Protein AF-A0A2V6SW74-F1 (afdb_monomer_lite)

Secondary structure (DSSP, 8-state):
---PPPEEEE-BSS-EEEESSTTSS-EETTTTTT--TT-BEEEEEEETTEEEEEEEEETTEE-

Foldseek 3Di:
DDCQDWDWDFAAQQGIWIDSHNPPDIDRPCPPPPPDRRWGFDDWDADPVCRVDIWTQTPVGID

Radius of gyration: 11.86 Å; chains: 1; bounding box: 26×20×34 Å

Sequence (63 aa):
MANKGTILVGTIGQGVMMSADDGESWTRASVRQGMHSDCIVRALLSDARRPNVVYAGTDMGLY

pLDDT: mean 87.88, std 11.6, range [46.5, 96.94]

Structure (mmCIF, N/CA/C/O backbone):
data_AF-A0A2V6SW74-F1
#
_entry.id   AF-A0A2V6SW74-F1
#
loop_
_atom_site.group_PDB
_atom_site.id
_atom_site.type_symbol
_atom_site.label_atom_id
_atom_site.label_alt_id
_atom_site.label_comp_id
_atom_site.label_asym_id
_atom_site.label_entity_id
_atom_site.label_seq_id
_atom_site.pdbx_PDB_ins_code
_atom_site.Cartn_x
_atom_site.Cartn_y
_atom_site.Cartn_z
_atom_site.occupancy
_atom_site.B_iso_or_equiv
_atom_site.auth_seq_id
_atom_site.auth_comp_id
_atom_site.auth_asym_id
_atom_site.auth_atom_id
_atom_site.pdbx_PDB_model_num
ATOM 1 N N . MET A 1 1 ? -15.461 2.528 21.979 1.00 46.50 1 MET A N 1
ATOM 2 C CA . MET A 1 1 ? -14.050 2.303 21.603 1.00 46.50 1 MET A CA 1
ATOM 3 C C . MET A 1 1 ? -14.009 2.324 20.087 1.00 46.50 1 MET A C 1
ATOM 5 O O . MET A 1 1 ? -14.773 1.573 19.495 1.00 46.50 1 MET A O 1
ATOM 9 N N . ALA A 1 2 ? -13.264 3.239 19.464 1.00 50.59 2 ALA A N 1
ATOM 10 C CA . ALA A 1 2 ? -13.129 3.232 18.009 1.00 50.59 2 ALA A CA 1
ATOM 11 C C . ALA A 1 2 ? -12.411 1.939 17.598 1.00 50.59 2 ALA A C 1
ATOM 13 O O . ALA A 1 2 ? -11.418 1.566 18.224 1.00 50.59 2 ALA A O 1
ATOM 14 N N . ASN A 1 3 ? -12.944 1.227 16.606 1.00 56.97 3 ASN A N 1
ATOM 15 C CA . ASN A 1 3 ? -12.212 0.132 15.984 1.00 56.97 3 ASN A CA 1
ATOM 16 C C . ASN A 1 3 ? -10.994 0.766 15.308 1.00 56.97 3 ASN A C 1
ATOM 18 O O . ASN A 1 3 ? -11.183 1.543 14.375 1.00 56.97 3 ASN A O 1
ATOM 22 N N . LYS A 1 4 ? -9.783 0.483 15.798 1.00 67.12 4 LYS A N 1
ATOM 23 C CA . LYS A 1 4 ? -8.554 0.960 15.157 1.00 67.12 4 LYS A CA 1
ATOM 24 C C . LYS A 1 4 ? -8.494 0.380 13.747 1.00 67.12 4 LYS A C 1
ATOM 26 O O . LYS A 1 4 ? -8.513 -0.844 13.586 1.00 67.12 4 LYS A O 1
ATOM 31 N N . GLY A 1 5 ? -8.503 1.245 12.741 1.00 75.56 5 GLY A N 1
ATOM 32 C CA . GLY A 1 5 ? -8.430 0.848 11.346 1.00 75.56 5 GLY A CA 1
ATOM 33 C C . GLY A 1 5 ? -6.989 0.549 10.947 1.00 75.56 5 GLY A C 1
ATOM 34 O O . GLY A 1 5 ? -6.047 1.163 11.440 1.00 75.56 5 GLY A O 1
ATOM 35 N N . THR A 1 6 ? -6.799 -0.402 10.032 1.00 88.75 6 THR A N 1
ATOM 36 C CA . THR A 1 6 ? -5.528 -0.513 9.306 1.00 88.75 6 THR A CA 1
ATOM 37 C C . THR A 1 6 ? -5.607 0.368 8.069 1.00 88.75 6 THR A C 1
ATOM 39 O O . THR A 1 6 ? -6.527 0.218 7.264 1.00 88.75 6 THR A O 1
ATOM 42 N N . ILE A 1 7 ? -4.639 1.266 7.906 1.00 92.44 7 ILE A N 1
ATOM 43 C CA . ILE A 1 7 ? -4.511 2.112 6.719 1.00 92.44 7 ILE A CA 1
ATOM 44 C C . ILE A 1 7 ? -3.347 1.589 5.886 1.00 92.44 7 ILE A C 1
ATOM 46 O O . ILE A 1 7 ? -2.256 1.371 6.410 1.00 92.44 7 ILE A O 1
ATOM 50 N N . LEU A 1 8 ? -3.578 1.413 4.585 1.00 93.69 8 LEU A N 1
ATOM 51 C CA . LEU A 1 8 ? -2.547 1.080 3.608 1.00 93.69 8 LEU A CA 1
ATOM 52 C C . LEU A 1 8 ? -2.442 2.199 2.578 1.00 93.69 8 LEU A C 1
ATOM 54 O O . LEU A 1 8 ? -3.450 2.631 2.020 1.00 93.69 8 LEU A O 1
ATOM 58 N N . VAL A 1 9 ? -1.218 2.645 2.309 1.00 95.62 9 VAL A N 1
ATOM 59 C CA . VAL A 1 9 ? -0.931 3.699 1.334 1.00 95.62 9 VAL A CA 1
ATOM 60 C C . VAL A 1 9 ? 0.117 3.202 0.353 1.00 95.62 9 VAL A C 1
ATOM 62 O O . VAL A 1 9 ? 1.210 2.796 0.745 1.00 95.62 9 VAL A O 1
ATOM 65 N N . GLY A 1 10 ? -0.222 3.247 -0.933 1.00 94.81 10 GLY A N 1
ATOM 66 C CA . GLY A 1 10 ? 0.731 3.050 -2.013 1.00 94.81 10 GLY A CA 1
ATOM 67 C C . GLY A 1 10 ? 1.535 4.326 -2.242 1.00 94.81 10 GLY A C 1
ATOM 68 O O . GLY A 1 10 ? 0.964 5.409 -2.343 1.00 94.81 10 GLY A O 1
ATOM 69 N N . THR A 1 11 ? 2.854 4.200 -2.305 1.00 94.88 11 THR A N 1
ATOM 70 C CA . THR A 1 11 ? 3.774 5.331 -2.468 1.00 94.88 11 THR A CA 1
ATOM 71 C C . THR A 1 11 ? 4.599 5.202 -3.744 1.00 94.88 11 THR A C 1
ATOM 73 O O . THR A 1 11 ? 4.672 4.138 -4.364 1.00 94.88 11 THR A O 1
ATOM 76 N N . ILE A 1 12 ? 5.253 6.300 -4.122 1.00 94.69 12 ILE A N 1
ATOM 77 C CA . ILE A 1 12 ? 6.293 6.309 -5.150 1.00 94.69 12 ILE A CA 1
ATOM 78 C C . ILE A 1 12 ? 7.631 6.075 -4.438 1.00 94.69 12 ILE A C 1
ATOM 80 O O . ILE A 1 12 ? 8.066 6.927 -3.666 1.00 94.69 12 ILE A O 1
ATOM 84 N N . GLY A 1 13 ? 8.274 4.928 -4.672 1.00 89.00 13 GLY A N 1
ATOM 85 C CA . GLY A 1 13 ? 9.633 4.666 -4.182 1.00 89.00 13 GLY A CA 1
ATOM 86 C C . GLY A 1 13 ? 9.746 4.137 -2.747 1.00 89.00 13 GLY A C 1
ATOM 87 O O . GLY A 1 13 ? 10.861 3.998 -2.251 1.00 89.00 13 GLY A O 1
ATOM 88 N N . GLN A 1 14 ? 8.638 3.829 -2.058 1.00 90.31 14 GLN A N 1
ATOM 89 C CA . GLN A 1 14 ? 8.686 3.129 -0.760 1.00 90.31 14 GLN A CA 1
ATOM 90 C C . GLN A 1 14 ? 7.792 1.888 -0.685 1.00 90.31 14 GLN A C 1
ATOM 92 O O . GLN A 1 14 ? 7.740 1.235 0.365 1.00 90.31 14 GLN A O 1
ATOM 97 N N . GLY A 1 15 ? 7.114 1.541 -1.781 1.00 92.44 15 GLY A N 1
ATOM 98 C CA . GLY A 1 15 ? 6.133 0.472 -1.799 1.00 92.44 15 GLY A CA 1
ATOM 99 C C . GLY A 1 15 ? 4.859 0.836 -1.028 1.00 92.44 15 GLY A C 1
ATOM 100 O O . GLY A 1 15 ? 4.315 1.933 -1.180 1.00 92.44 15 GLY A O 1
ATOM 101 N N . VAL A 1 16 ? 4.365 -0.100 -0.215 1.00 93.81 16 VAL A N 1
ATOM 102 C CA . VAL A 1 16 ? 3.150 0.046 0.591 1.00 93.81 16 VAL A CA 1
ATOM 103 C C . VAL A 1 16 ? 3.538 0.352 2.029 1.00 93.81 16 VAL A C 1
ATOM 105 O O . VAL A 1 16 ? 4.230 -0.436 2.681 1.00 93.81 16 VAL A O 1
ATOM 108 N N . MET A 1 17 ? 3.047 1.479 2.529 1.00 93.81 17 MET A N 1
ATOM 109 C CA . MET A 1 17 ? 3.143 1.870 3.930 1.00 93.81 17 MET A CA 1
ATOM 110 C C . MET A 1 17 ? 1.859 1.464 4.655 1.00 93.81 17 MET A C 1
ATOM 112 O O . MET A 1 17 ? 0.766 1.582 4.104 1.00 93.81 17 MET A O 1
ATOM 116 N N . MET A 1 18 ? 1.998 0.980 5.884 1.00 92.88 18 MET A N 1
ATOM 117 C CA . MET A 1 18 ? 0.917 0.516 6.743 1.00 92.88 18 MET A CA 1
ATOM 118 C C . MET A 1 18 ? 0.954 1.244 8.079 1.00 92.88 18 MET A C 1
ATOM 120 O O . MET A 1 18 ? 2.009 1.314 8.715 1.00 92.88 18 MET A O 1
ATOM 124 N N . SER A 1 19 ? -0.211 1.697 8.523 1.00 93.31 19 SER A N 1
ATOM 125 C CA . SER A 1 19 ? -0.462 2.117 9.899 1.00 93.31 19 SER A CA 1
ATOM 126 C C . SER A 1 19 ? -1.514 1.200 10.523 1.00 93.31 19 SER A C 1
ATOM 128 O O . SER A 1 19 ? -2.506 0.854 9.879 1.00 93.31 19 SER A O 1
ATOM 130 N N . ALA A 1 20 ? -1.279 0.801 11.773 1.00 91.75 20 ALA A N 1
ATOM 131 C CA . ALA A 1 20 ? -2.213 0.021 12.593 1.00 91.75 20 ALA A CA 1
ATOM 132 C C . ALA A 1 20 ? -2.852 0.866 13.717 1.00 91.75 20 ALA A C 1
ATOM 134 O O . ALA A 1 20 ? -3.514 0.339 14.613 1.00 91.75 20 ALA A O 1
ATOM 135 N N . ASP A 1 21 ? -2.603 2.173 13.696 1.00 92.00 21 ASP A N 1
ATOM 136 C CA . ASP A 1 21 ? -2.946 3.150 14.725 1.00 92.00 21 ASP A CA 1
ATOM 137 C C . ASP A 1 21 ? -3.514 4.431 14.098 1.00 92.00 21 ASP A C 1
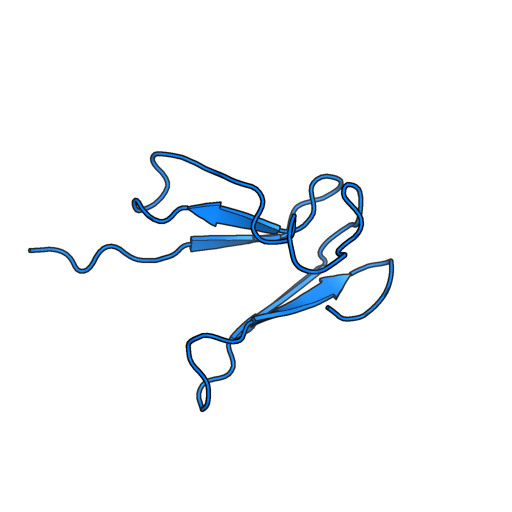ATOM 139 O O . ASP A 1 21 ? -3.166 5.538 14.493 1.00 92.00 21 ASP A O 1
ATOM 143 N N . ASP A 1 22 ? -4.393 4.268 13.102 1.00 90.81 22 ASP A N 1
ATOM 144 C CA . ASP A 1 22 ? -5.133 5.356 12.443 1.00 90.81 22 ASP A CA 1
ATOM 145 C C . ASP A 1 22 ? -4.243 6.501 11.900 1.00 90.81 22 ASP A C 1
ATOM 147 O O . ASP A 1 22 ? -4.676 7.643 11.754 1.00 90.81 22 ASP A O 1
ATOM 151 N N . GLY A 1 23 ? -2.998 6.186 11.537 1.00 92.69 23 GLY A N 1
ATOM 152 C CA . GLY A 1 23 ? -2.034 7.097 10.921 1.00 92.69 23 GLY A CA 1
ATOM 153 C C . GLY A 1 23 ? -1.011 7.719 11.875 1.00 92.69 23 GLY A C 1
ATOM 154 O O . GLY A 1 23 ? -0.195 8.514 11.402 1.00 92.69 23 GLY A O 1
ATOM 155 N N . GLU A 1 24 ? -1.014 7.370 13.168 1.00 93.88 24 GLU A N 1
ATOM 156 C CA . GLU A 1 24 ? -0.038 7.876 14.149 1.00 93.88 24 GLU A CA 1
ATOM 157 C C . GLU A 1 24 ? 1.390 7.379 13.865 1.00 93.88 24 GLU A C 1
ATOM 159 O O . GLU A 1 24 ? 2.346 8.156 13.950 1.00 93.88 24 GLU A O 1
ATOM 164 N N . SER A 1 25 ? 1.552 6.108 13.482 1.00 92.94 25 SER A N 1
ATOM 165 C CA . SER A 1 25 ? 2.836 5.519 13.100 1.00 92.94 25 SER A CA 1
ATOM 166 C C . SER A 1 25 ? 2.743 4.669 11.831 1.00 92.94 25 SER A C 1
ATOM 168 O O . SER A 1 25 ? 1.693 4.138 11.469 1.00 92.94 25 SER A O 1
ATOM 170 N N . TRP A 1 26 ? 3.869 4.558 11.116 1.00 93.38 26 TRP A N 1
ATOM 171 C CA . TRP A 1 26 ? 3.929 3.930 9.796 1.00 93.38 26 TRP A CA 1
ATOM 172 C C . TRP A 1 26 ? 5.089 2.950 9.683 1.00 93.38 26 TRP A C 1
ATOM 174 O O . TRP A 1 26 ? 6.222 3.238 10.065 1.00 93.38 26 TRP A O 1
ATOM 184 N N . THR A 1 27 ? 4.814 1.799 9.082 1.00 91.56 27 THR A N 1
ATOM 185 C CA . THR A 1 27 ? 5.806 0.765 8.768 1.00 91.56 27 THR A CA 1
ATOM 186 C C . THR A 1 27 ? 5.628 0.294 7.328 1.00 91.56 27 THR A C 1
ATOM 188 O O . THR A 1 27 ? 4.548 0.423 6.759 1.00 91.56 27 THR A O 1
ATOM 191 N N . ARG A 1 28 ? 6.671 -0.255 6.698 1.00 90.19 28 ARG A N 1
ATOM 192 C CA . ARG A 1 28 ? 6.515 -0.887 5.377 1.00 90.19 28 ARG A CA 1
ATOM 193 C C . ARG A 1 28 ? 5.738 -2.199 5.524 1.00 90.19 28 ARG A C 1
ATOM 195 O O . ARG A 1 28 ? 6.172 -3.085 6.258 1.00 90.19 28 ARG A O 1
ATOM 202 N N . ALA A 1 29 ? 4.638 -2.348 4.787 1.00 86.12 29 ALA A N 1
ATOM 203 C CA . ALA A 1 29 ? 3.761 -3.523 4.853 1.00 86.12 29 ALA A CA 1
ATOM 204 C C . ALA A 1 29 ? 4.439 -4.803 4.327 1.00 86.12 29 ALA A C 1
ATOM 206 O O . ALA A 1 29 ? 4.167 -5.913 4.776 1.00 86.12 29 ALA A O 1
ATOM 207 N N . SER A 1 30 ? 5.342 -4.647 3.360 1.00 71.00 30 SER A N 1
ATOM 208 C CA . SER A 1 30 ? 5.770 -5.720 2.464 1.00 71.00 30 SER A CA 1
ATOM 209 C C . SER A 1 30 ? 7.175 -6.265 2.717 1.00 71.00 30 SER A C 1
ATOM 211 O O . SER A 1 30 ? 7.649 -7.088 1.933 1.00 71.00 30 SER A O 1
ATOM 213 N N . VAL A 1 31 ? 7.842 -5.873 3.812 1.00 59.44 31 VAL A N 1
ATOM 214 C CA . VAL A 1 31 ? 9.218 -6.327 4.127 1.00 59.44 31 VAL A CA 1
ATOM 215 C C . VAL A 1 31 ? 9.318 -7.863 4.157 1.00 59.44 31 VAL A C 1
ATOM 217 O O . VAL A 1 31 ? 10.380 -8.426 3.919 1.00 59.44 31 VAL A O 1
ATOM 220 N N . ARG A 1 32 ? 8.200 -8.559 4.405 1.00 59.19 32 ARG A N 1
ATOM 221 C CA . ARG A 1 32 ? 8.125 -10.026 4.481 1.00 59.19 32 ARG A CA 1
ATOM 222 C C . ARG A 1 32 ? 7.595 -10.718 3.219 1.00 59.19 32 ARG A C 1
ATOM 224 O O . ARG A 1 32 ? 7.589 -11.942 3.193 1.00 59.19 32 ARG A O 1
ATOM 231 N N . GLN A 1 33 ? 7.140 -9.980 2.203 1.00 70.12 33 GLN A N 1
ATOM 232 C CA . GLN A 1 33 ? 6.448 -10.543 1.027 1.00 70.12 33 GLN A CA 1
ATOM 233 C C . GLN A 1 33 ? 7.209 -10.348 -0.295 1.00 70.12 33 GLN A C 1
ATOM 235 O O . GLN A 1 33 ? 6.674 -10.618 -1.363 1.00 70.12 33 GLN A O 1
ATOM 240 N N . GLY A 1 34 ? 8.466 -9.898 -0.239 1.00 81.44 34 GLY A N 1
ATOM 241 C CA . GLY A 1 34 ? 9.327 -9.803 -1.424 1.00 81.44 34 GLY A CA 1
ATOM 242 C C . GLY A 1 34 ? 8.998 -8.639 -2.362 1.00 81.44 34 GLY A C 1
ATOM 243 O O . GLY A 1 34 ? 9.522 -8.586 -3.473 1.00 81.44 34 GLY A O 1
ATOM 244 N N . MET A 1 35 ? 8.157 -7.695 -1.931 1.00 88.94 35 MET A N 1
ATOM 245 C CA . MET A 1 35 ? 7.909 -6.485 -2.707 1.00 88.94 35 MET A CA 1
ATOM 246 C C . MET A 1 35 ? 9.159 -5.616 -2.747 1.00 88.94 35 MET A C 1
ATOM 248 O O . MET A 1 35 ? 9.771 -5.351 -1.709 1.00 88.94 35 MET A O 1
ATOM 252 N N . HIS A 1 36 ? 9.516 -5.165 -3.946 1.00 88.25 36 HIS A N 1
ATOM 253 C CA . HIS A 1 36 ? 10.689 -4.328 -4.148 1.00 88.25 36 HIS A CA 1
ATOM 254 C C . HIS A 1 36 ? 10.563 -3.026 -3.339 1.00 88.25 36 HIS A C 1
ATOM 256 O O . HIS A 1 36 ? 9.513 -2.384 -3.358 1.00 88.25 36 HIS A O 1
ATOM 262 N N . SER A 1 37 ? 11.621 -2.626 -2.624 1.00 85.19 37 SER A N 1
ATOM 263 C CA . SER A 1 37 ? 11.575 -1.494 -1.679 1.00 85.19 37 SER A CA 1
ATOM 264 C C . SER A 1 37 ? 11.245 -0.154 -2.332 1.00 85.19 37 SER A C 1
ATOM 266 O O . SER A 1 37 ? 10.711 0.732 -1.660 1.00 85.19 37 SER A O 1
ATOM 268 N N . ASP A 1 38 ? 11.563 -0.053 -3.623 1.00 88.81 38 ASP A N 1
ATOM 269 C CA . ASP A 1 38 ? 11.508 1.174 -4.415 1.00 88.81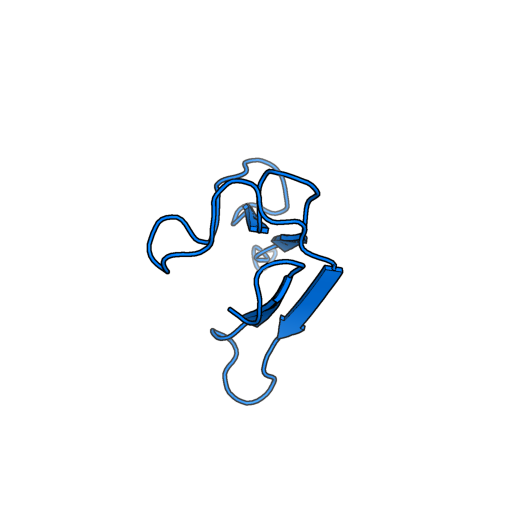 38 ASP A CA 1
ATOM 270 C C . ASP A 1 38 ? 10.431 1.115 -5.510 1.00 88.81 38 ASP A C 1
ATOM 272 O O . ASP A 1 38 ? 10.413 1.961 -6.401 1.00 88.81 38 ASP A O 1
ATOM 276 N N . CYS A 1 39 ? 9.535 0.119 -5.479 1.00 92.00 39 CYS A N 1
ATOM 277 C CA . CYS A 1 39 ? 8.458 0.059 -6.464 1.00 92.00 39 CYS A CA 1
ATOM 278 C C . CYS A 1 39 ? 7.505 1.256 -6.331 1.00 92.00 39 CYS A C 1
ATOM 280 O O . CYS A 1 39 ? 7.315 1.844 -5.257 1.00 92.00 39 CYS A O 1
ATOM 282 N N . ILE A 1 40 ? 6.884 1.601 -7.453 1.00 95.56 40 ILE A N 1
ATOM 283 C CA . ILE A 1 40 ? 5.845 2.614 -7.546 1.00 95.56 40 ILE A CA 1
ATOM 284 C C . ILE A 1 40 ? 4.502 1.901 -7.480 1.00 95.56 40 ILE A C 1
ATOM 286 O O . ILE A 1 40 ? 4.093 1.220 -8.424 1.00 95.56 40 ILE A O 1
ATOM 290 N N . VAL A 1 41 ? 3.789 2.076 -6.370 1.00 96.06 41 VAL A N 1
ATOM 291 C CA . VAL A 1 41 ? 2.456 1.494 -6.197 1.00 96.06 41 VAL A CA 1
ATOM 292 C C . VAL A 1 41 ? 1.430 2.398 -6.865 1.00 96.06 41 VAL A C 1
ATOM 294 O O . VAL A 1 41 ? 1.300 3.572 -6.524 1.00 96.06 41 VAL A O 1
ATOM 297 N N . ARG A 1 42 ? 0.686 1.846 -7.824 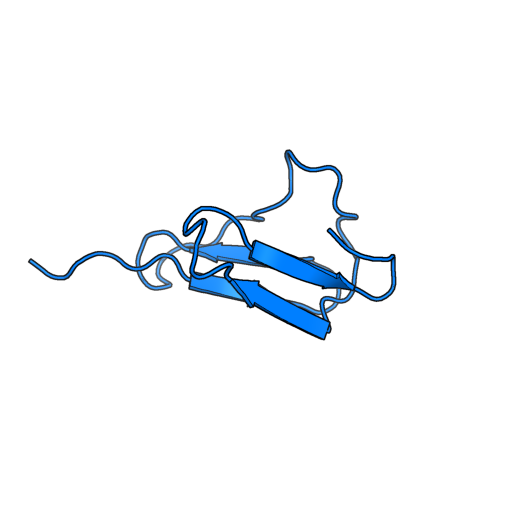1.00 96.94 42 ARG A N 1
ATOM 298 C CA . ARG A 1 42 ? -0.328 2.576 -8.603 1.00 96.94 42 ARG A CA 1
ATOM 299 C C . ARG A 1 42 ? -1.752 2.244 -8.181 1.00 96.94 42 ARG A C 1
ATOM 301 O O . ARG A 1 42 ? -2.647 3.053 -8.397 1.00 96.94 42 ARG A O 1
ATOM 308 N N . ALA A 1 43 ? -1.966 1.064 -7.605 1.00 96.56 43 ALA A N 1
ATOM 309 C CA . ALA A 1 43 ? -3.275 0.616 -7.156 1.00 96.56 43 ALA A CA 1
ATOM 310 C C . ALA A 1 43 ? -3.159 -0.290 -5.929 1.00 96.56 43 ALA A C 1
ATOM 312 O O . ALA A 1 43 ? -2.240 -1.106 -5.843 1.00 96.56 43 ALA A O 1
ATOM 313 N N . LEU A 1 44 ? -4.132 -0.164 -5.026 1.00 95.06 44 LEU A N 1
ATOM 314 C CA . LEU A 1 44 ? -4.374 -1.079 -3.915 1.00 95.06 44 LEU A CA 1
ATOM 315 C C . LEU A 1 44 ? -5.825 -1.551 -3.974 1.00 95.06 44 LEU A C 1
ATOM 317 O O . LEU A 1 44 ? -6.729 -0.736 -4.162 1.00 95.06 44 LEU A O 1
ATOM 321 N N . LEU A 1 45 ? -6.047 -2.852 -3.803 1.00 95.75 45 LEU A N 1
ATOM 322 C CA . LEU A 1 45 ? -7.385 -3.439 -3.800 1.00 95.75 45 LEU A CA 1
ATOM 323 C C . LEU A 1 45 ? -7.509 -4.491 -2.698 1.00 95.75 45 LEU A C 1
ATOM 325 O O . LEU A 1 45 ? -6.786 -5.485 -2.712 1.00 95.75 45 LEU A O 1
ATOM 329 N N . SER A 1 46 ? -8.444 -4.299 -1.768 1.00 92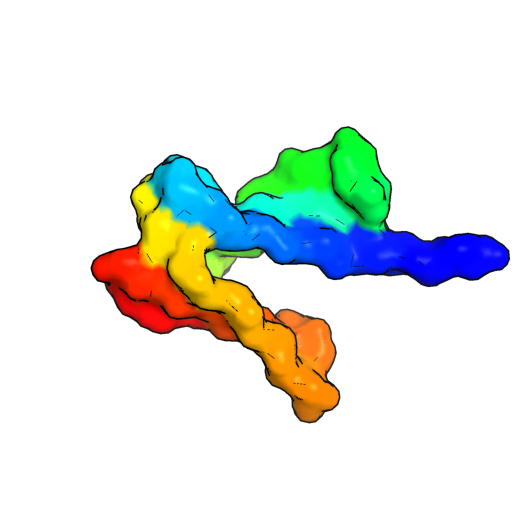.19 46 SER A N 1
ATOM 330 C CA . SER A 1 46 ? -8.778 -5.305 -0.758 1.00 92.19 46 SER A CA 1
ATOM 331 C C . SER A 1 46 ? -9.689 -6.395 -1.330 1.00 92.19 46 SER A C 1
ATOM 333 O O . SER A 1 46 ? -10.606 -6.122 -2.107 1.00 92.19 46 SER A O 1
ATOM 335 N N . ASP A 1 47 ? 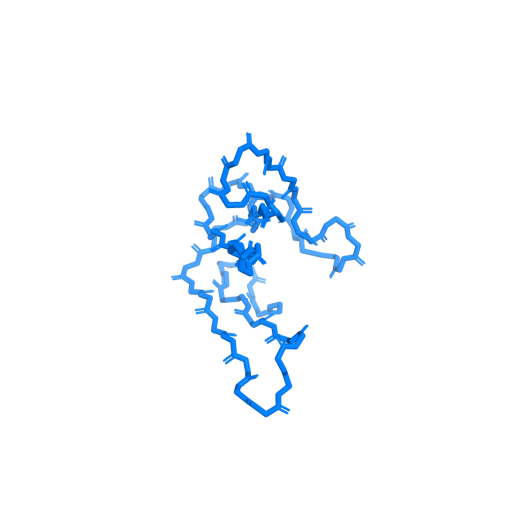-9.457 -7.649 -0.938 1.00 93.62 47 ASP A N 1
ATOM 336 C CA . ASP A 1 47 ? -10.357 -8.753 -1.276 1.00 93.62 47 ASP A CA 1
ATOM 337 C C . ASP A 1 47 ? -11.508 -8.825 -0.262 1.00 93.62 47 ASP A C 1
ATOM 339 O O . ASP A 1 47 ? -11.329 -9.230 0.886 1.00 93.62 47 ASP A O 1
ATOM 343 N N . ALA A 1 48 ? -12.725 -8.492 -0.698 1.00 91.94 48 ALA A N 1
ATOM 344 C CA . ALA A 1 48 ? -13.916 -8.516 0.155 1.00 91.94 48 ALA A CA 1
ATOM 345 C C . ALA A 1 48 ? -14.243 -9.907 0.739 1.00 91.94 48 ALA A C 1
ATOM 347 O O . ALA A 1 48 ? -14.905 -10.001 1.770 1.00 91.94 48 ALA A O 1
ATOM 348 N N . ARG A 1 49 ? -13.788 -10.996 0.101 1.00 96.94 49 ARG A N 1
ATOM 349 C CA . ARG A 1 49 ? -13.988 -12.374 0.588 1.00 96.94 49 ARG A CA 1
ATOM 350 C C . ARG A 1 49 ? -12.865 -12.826 1.518 1.00 96.94 49 ARG A C 1
ATOM 352 O O . ARG A 1 49 ? -13.027 -13.806 2.241 1.00 96.94 49 ARG A O 1
ATOM 359 N N . ARG A 1 50 ? -11.714 -12.151 1.471 1.00 93.88 50 ARG A N 1
ATOM 360 C CA . ARG A 1 50 ? -10.516 -12.451 2.260 1.00 93.88 50 ARG A CA 1
ATOM 361 C C . ARG A 1 50 ? -9.971 -11.138 2.832 1.00 93.88 50 ARG A C 1
ATOM 363 O O . ARG A 1 50 ? -9.024 -10.594 2.275 1.00 93.88 50 ARG A O 1
ATOM 370 N N . PRO A 1 51 ? -10.521 -10.642 3.954 1.00 85.00 51 PRO A N 1
ATOM 371 C CA . PRO A 1 51 ? -10.240 -9.292 4.460 1.00 85.00 51 PRO A CA 1
ATOM 372 C C . PRO A 1 51 ? -8.770 -9.043 4.833 1.00 85.00 51 PRO A C 1
ATOM 374 O O . PRO A 1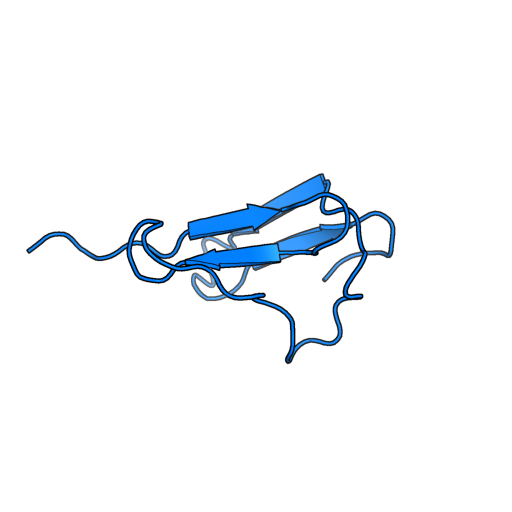 51 ? -8.355 -7.897 4.957 1.00 85.00 51 PRO A O 1
ATOM 377 N N . ASN A 1 52 ? -7.972 -10.105 4.971 1.00 85.44 52 ASN A N 1
ATOM 378 C CA . ASN A 1 52 ? -6.537 -10.031 5.250 1.00 85.44 52 ASN A CA 1
ATOM 379 C C . ASN A 1 52 ? -5.672 -10.002 3.972 1.00 85.44 52 ASN A C 1
ATOM 381 O O . ASN A 1 52 ? -4.451 -10.100 4.065 1.00 85.44 52 ASN A O 1
ATOM 385 N N . VAL A 1 53 ? -6.284 -9.935 2.783 1.00 89.69 53 VAL A N 1
ATOM 386 C CA . VAL A 1 53 ? -5.600 -9.916 1.484 1.00 89.69 53 VAL A CA 1
ATOM 387 C C . VAL A 1 53 ? -5.826 -8.570 0.808 1.00 89.69 53 VAL A C 1
ATOM 389 O O . VAL A 1 53 ? -6.963 -8.137 0.607 1.00 89.69 53 VAL A O 1
ATOM 392 N N . VAL A 1 54 ? -4.723 -7.939 0.412 1.00 91.94 54 VAL A N 1
ATOM 393 C CA . VAL A 1 54 ? -4.702 -6.724 -0.402 1.00 91.94 54 VAL A CA 1
ATOM 394 C C . VAL A 1 54 ? -3.733 -6.940 -1.550 1.00 91.94 54 VAL A C 1
ATOM 396 O O . VAL A 1 54 ? -2.611 -7.380 -1.328 1.00 91.94 54 VAL A O 1
ATOM 399 N N . TYR A 1 55 ? -4.183 -6.629 -2.758 1.00 94.00 55 TYR A N 1
ATOM 400 C CA . TYR A 1 55 ? -3.380 -6.674 -3.971 1.00 94.00 55 TYR A CA 1
ATOM 401 C C . TYR A 1 55 ? -2.748 -5.316 -4.240 1.00 94.00 55 TYR A C 1
ATOM 403 O O . TYR A 1 55 ? -3.433 -4.292 -4.144 1.00 94.00 55 TYR A O 1
ATOM 411 N N . ALA A 1 56 ? -1.475 -5.310 -4.627 1.00 94.81 56 ALA A N 1
ATOM 412 C CA . ALA A 1 56 ? -0.749 -4.113 -5.022 1.00 94.81 56 ALA A CA 1
ATOM 413 C C . ALA A 1 56 ? -0.323 -4.198 -6.491 1.00 94.81 56 ALA A C 1
ATOM 415 O O . ALA A 1 56 ? 0.517 -5.008 -6.883 1.00 94.81 56 ALA A O 1
ATOM 416 N N . GLY A 1 57 ? -0.898 -3.319 -7.312 1.00 96.00 57 GLY A N 1
ATOM 417 C CA . GLY A 1 57 ? -0.454 -3.110 -8.685 1.00 96.00 57 GLY A CA 1
ATOM 418 C C . GLY A 1 57 ? 0.706 -2.123 -8.704 1.00 96.00 57 GLY A C 1
ATOM 419 O O . GLY A 1 57 ? 0.530 -0.960 -8.324 1.00 96.00 57 GLY A O 1
ATOM 420 N N . THR A 1 58 ? 1.876 -2.572 -9.150 1.00 95.25 58 THR A N 1
ATOM 421 C CA . THR A 1 58 ? 3.095 -1.755 -9.195 1.00 95.25 58 THR A CA 1
ATOM 422 C C . THR A 1 58 ? 3.683 -1.702 -10.601 1.00 95.25 58 THR A C 1
ATOM 424 O O . THR A 1 58 ? 3.280 -2.450 -11.491 1.00 95.25 58 THR A O 1
ATOM 427 N N . ASP A 1 59 ? 4.656 -0.822 -10.811 1.00 95.56 59 ASP A N 1
ATOM 428 C CA . ASP A 1 59 ? 5.488 -0.799 -12.019 1.00 95.56 59 ASP A CA 1
ATOM 429 C C . ASP A 1 59 ? 6.404 -2.029 -12.172 1.00 95.56 59 ASP A C 1
ATOM 431 O O . ASP A 1 59 ? 6.873 -2.300 -13.274 1.00 95.56 59 ASP A O 1
ATOM 435 N N . MET A 1 60 ? 6.602 -2.799 -11.099 1.00 92.88 60 MET A N 1
ATOM 436 C CA . MET A 1 60 ? 7.418 -4.021 -11.071 1.00 92.88 60 MET A CA 1
ATOM 437 C C . MET A 1 60 ? 6.581 -5.311 -11.138 1.00 92.88 60 MET A C 1
ATOM 439 O O . MET A 1 60 ? 7.138 -6.407 -11.128 1.00 92.88 60 MET A O 1
ATOM 443 N N . GLY A 1 61 ? 5.251 -5.198 -11.210 1.00 91.94 61 GLY A N 1
ATOM 444 C CA . GLY A 1 61 ? 4.325 -6.329 -11.276 1.00 91.94 61 GLY A CA 1
ATOM 445 C C . GLY A 1 61 ? 3.241 -6.304 -10.199 1.00 91.94 61 GLY A C 1
ATOM 446 O O . GLY A 1 61 ? 3.013 -5.289 -9.534 1.00 91.94 61 GLY A O 1
ATOM 447 N N . LEU A 1 62 ? 2.547 -7.436 -10.072 1.00 92.00 62 LEU A N 1
ATOM 448 C CA . LEU A 1 62 ? 1.490 -7.659 -9.089 1.00 92.00 62 LEU A CA 1
ATOM 449 C C . LEU A 1 62 ? 2.077 -8.305 -7.831 1.00 92.00 62 LEU A C 1
ATOM 451 O O . LEU A 1 62 ? 2.769 -9.319 -7.935 1.00 92.00 62 LEU A O 1
ATOM 455 N N . TYR A 1 63 ? 1.740 -7.738 -6.677 1.00 90.31 63 TYR A N 1
ATOM 456 C CA . TYR A 1 63 ? 2.010 -8.301 -5.355 1.00 90.31 63 TYR A CA 1
ATOM 457 C C . TYR A 1 63 ? 0.703 -8.587 -4.615 1.00 90.31 63 TYR A C 1
ATOM 459 O O . TYR A 1 63 ? -0.290 -7.852 -4.853 1.00 90.31 63 TYR A O 1
#